Protein AF-A0A166T8S8-F1 (afdb_monomer_lite)

Sequence (69 aa):
MSDNEPSNEKRIATTQTVLCLKGIDREDVDEQLLELIHEHFKQKGLVVRDISVHAQRRYASGRSWRETP

Structure (mmCIF, N/CA/C/O backbone):
data_AF-A0A166T8S8-F1
#
_entry.id   AF-A0A166T8S8-F1
#
loop_
_atom_site.group_PDB
_atom_site.id
_atom_site.type_symbol
_atom_site.label_atom_id
_atom_site.label_alt_id
_atom_site.label_comp_id
_atom_site.label_asym_id
_atom_site.label_entity_id
_atom_site.label_seq_id
_atom_site.pdbx_PDB_ins_code
_atom_site.Cartn_x
_atom_site.Cartn_y
_atom_site.Cartn_z
_atom_site.occupancy
_atom_site.B_iso_or_equiv
_atom_site.auth_seq_id
_atom_site.auth_comp_id
_atom_site.auth_asym_id
_atom_site.auth_atom_id
_atom_site.pdbx_PDB_model_num
ATOM 1 N N . MET A 1 1 ? -37.505 40.193 -5.474 1.00 43.56 1 MET A N 1
ATOM 2 C CA . MET A 1 1 ? -36.949 39.257 -6.472 1.00 43.56 1 MET A CA 1
ATOM 3 C C . MET A 1 1 ? -36.179 38.224 -5.678 1.00 43.56 1 MET A C 1
ATOM 5 O O . MET A 1 1 ? -35.485 38.630 -4.760 1.00 43.56 1 MET A O 1
ATOM 9 N N . SER A 1 2 ? -36.432 36.939 -5.911 1.00 48.88 2 SER A N 1
ATOM 10 C CA . SER A 1 2 ? -35.923 35.850 -5.076 1.00 48.88 2 SER A CA 1
ATOM 11 C C . SER A 1 2 ? -34.419 35.677 -5.263 1.00 48.88 2 SER A C 1
ATOM 13 O O . SER A 1 2 ? -33.975 35.425 -6.383 1.00 48.88 2 SER A O 1
ATOM 15 N N . ASP A 1 3 ? -33.664 35.795 -4.173 1.00 57.03 3 ASP A N 1
ATOM 16 C CA . ASP A 1 3 ? -32.260 35.400 -4.097 1.00 57.03 3 ASP A CA 1
ATOM 17 C C . ASP A 1 3 ? -3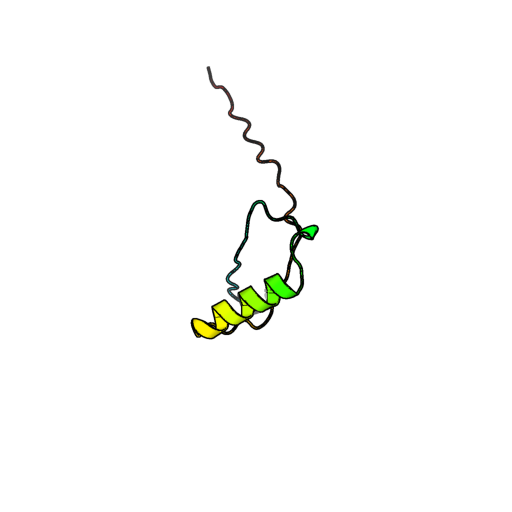2.152 33.891 -4.337 1.00 57.03 3 ASP A C 1
ATOM 19 O O . ASP A 1 3 ? -32.338 33.066 -3.444 1.00 57.03 3 ASP A O 1
ATOM 23 N N . ASN A 1 4 ? -31.904 33.523 -5.592 1.00 58.69 4 ASN A N 1
ATOM 24 C CA . ASN A 1 4 ? -31.592 32.162 -6.003 1.00 58.69 4 ASN A CA 1
ATOM 25 C C . ASN A 1 4 ? -30.099 31.900 -5.748 1.00 58.69 4 ASN A C 1
ATOM 27 O O . ASN A 1 4 ? -29.329 31.672 -6.682 1.00 58.69 4 ASN A O 1
ATOM 31 N N . GLU A 1 5 ? -29.674 32.021 -4.489 1.00 62.12 5 GLU A N 1
ATOM 32 C CA . GLU A 1 5 ? -28.316 31.674 -4.080 1.00 62.12 5 GLU A CA 1
ATOM 33 C C . GLU A 1 5 ? -28.216 30.138 -4.064 1.00 62.12 5 GLU A C 1
ATOM 35 O O . GLU A 1 5 ? -29.021 29.483 -3.390 1.00 62.12 5 GLU A O 1
ATOM 40 N N . PRO A 1 6 ? -27.313 29.518 -4.848 1.00 58.06 6 PRO A N 1
ATOM 41 C CA . PRO A 1 6 ? -27.223 28.070 -4.889 1.00 58.06 6 PRO A CA 1
ATOM 42 C C . PRO A 1 6 ? -26.849 27.567 -3.496 1.00 58.06 6 PRO A C 1
ATOM 44 O O . PRO A 1 6 ? -25.808 27.923 -2.944 1.00 58.06 6 PRO A O 1
ATOM 47 N N . SER A 1 7 ? -27.746 26.753 -2.933 1.00 56.19 7 SER A N 1
ATOM 48 C CA . SER A 1 7 ? -27.579 26.112 -1.636 1.00 56.19 7 SER A CA 1
ATOM 49 C C . SER A 1 7 ? -26.200 25.466 -1.568 1.00 56.19 7 SER A C 1
ATOM 51 O O . SER A 1 7 ? -25.781 24.786 -2.505 1.00 56.19 7 SER A O 1
ATOM 53 N N . ASN A 1 8 ? -25.502 25.737 -0.469 1.00 53.59 8 ASN A N 1
ATOM 54 C CA . ASN A 1 8 ? -24.149 25.302 -0.153 1.00 53.59 8 ASN A CA 1
ATOM 55 C C . ASN A 1 8 ? -24.138 23.768 -0.037 1.00 53.59 8 ASN A C 1
ATOM 57 O O . ASN A 1 8 ? -24.206 23.206 1.058 1.00 53.59 8 ASN A O 1
ATOM 61 N N . GLU A 1 9 ? -24.187 23.092 -1.188 1.00 52.94 9 GLU A N 1
ATOM 62 C CA . GLU A 1 9 ? -24.270 21.648 -1.300 1.00 52.94 9 GLU A CA 1
ATOM 63 C C . GLU A 1 9 ? -23.081 21.075 -0.544 1.00 52.94 9 GLU A C 1
ATOM 65 O O . GLU A 1 9 ? -21.914 21.310 -0.862 1.00 52.94 9 GLU A O 1
ATOM 70 N N . LYS A 1 10 ? -23.435 20.425 0.559 1.00 54.56 10 LYS A N 1
ATOM 71 C CA . LYS A 1 10 ? -22.591 19.917 1.626 1.00 54.56 10 LYS A CA 1
ATOM 72 C C . LYS A 1 10 ? -21.470 19.069 1.025 1.00 54.56 10 LYS A C 1
ATOM 74 O O . LYS A 1 10 ? -21.623 17.864 0.850 1.00 54.56 10 LYS A O 1
ATOM 79 N N . ARG A 1 11 ? -20.338 19.697 0.692 1.00 58.44 11 ARG A N 1
ATOM 80 C CA . ARG A 1 11 ? -19.133 19.007 0.224 1.00 58.44 11 ARG A CA 1
ATOM 81 C C . ARG A 1 11 ? -18.644 18.126 1.365 1.00 58.44 11 ARG A C 1
ATOM 83 O O . ARG A 1 11 ? -18.025 18.608 2.311 1.00 58.44 11 ARG A O 1
ATOM 90 N N . ILE A 1 12 ? -18.960 16.838 1.299 1.00 56.72 12 ILE A N 1
ATOM 91 C CA . ILE A 1 12 ? -18.401 15.837 2.201 1.00 56.72 12 ILE A CA 1
ATOM 92 C C . ILE A 1 12 ? -16.924 15.728 1.826 1.00 56.72 12 ILE A C 1
ATOM 94 O O . ILE A 1 12 ? -16.561 15.043 0.875 1.00 56.72 12 ILE A O 1
ATOM 98 N N . ALA A 1 13 ? -16.068 16.468 2.527 1.00 63.47 13 ALA A N 1
ATOM 99 C CA . ALA A 1 13 ? -14.631 16.310 2.402 1.00 63.47 13 ALA A CA 1
ATOM 100 C C . ALA A 1 13 ? -14.261 14.942 2.990 1.00 63.47 13 ALA A C 1
ATOM 102 O O . ALA A 1 13 ? -14.151 14.778 4.203 1.00 63.47 13 ALA A O 1
ATOM 103 N N . THR A 1 14 ? -14.121 13.932 2.137 1.00 61.12 14 THR A N 1
ATOM 104 C CA . THR A 1 14 ? -13.551 12.646 2.534 1.00 61.12 14 THR A CA 1
ATOM 105 C C . THR A 1 14 ? -12.043 12.809 2.651 1.00 61.12 14 THR A C 1
ATOM 107 O O . THR A 1 14 ? -11.334 12.853 1.646 1.00 61.12 14 THR A O 1
ATOM 110 N N . THR A 1 15 ? -11.546 12.932 3.880 1.00 69.31 15 THR A N 1
ATOM 111 C CA . THR A 1 15 ? -10.109 12.907 4.156 1.00 69.31 15 THR A CA 1
ATOM 112 C C . THR A 1 15 ? -9.571 11.512 3.847 1.00 69.31 15 THR A C 1
ATOM 114 O O . THR A 1 15 ? -9.898 10.552 4.543 1.00 69.31 15 THR A O 1
ATOM 117 N N . GLN A 1 16 ? -8.750 11.397 2.806 1.00 70.06 16 GLN A N 1
ATOM 118 C CA . GLN A 1 16 ? -8.038 10.168 2.462 1.00 70.06 16 GLN A CA 1
ATOM 119 C C . GLN A 1 16 ? -6.551 10.339 2.780 1.00 70.06 16 GLN A C 1
ATOM 121 O O . GLN A 1 16 ? -5.922 11.308 2.356 1.00 70.06 16 GLN A O 1
ATOM 126 N N . THR A 1 17 ? -5.981 9.393 3.524 1.00 72.25 17 THR A N 1
ATOM 127 C CA . THR A 1 17 ? -4.534 9.326 3.755 1.00 72.25 17 THR A CA 1
ATOM 128 C C . THR A 1 17 ? -3.881 8.573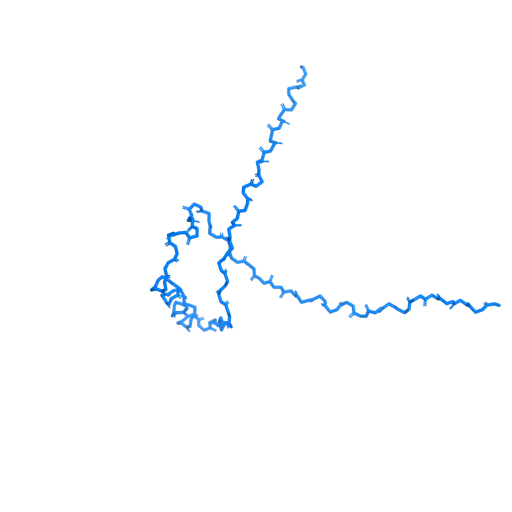 2.601 1.00 72.25 17 THR A C 1
ATOM 130 O O . THR A 1 17 ? -4.295 7.462 2.279 1.00 72.25 17 THR A O 1
ATOM 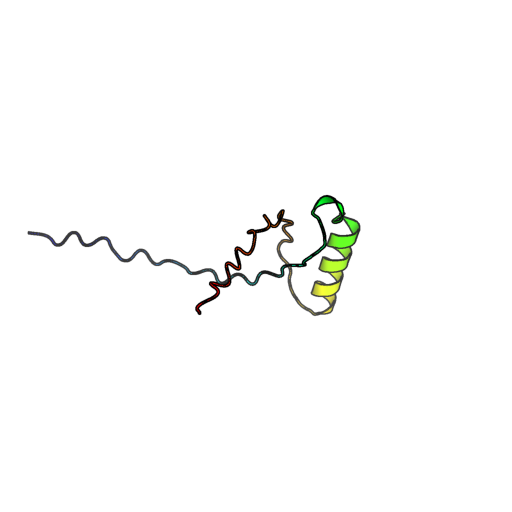133 N N . VAL A 1 18 ? -2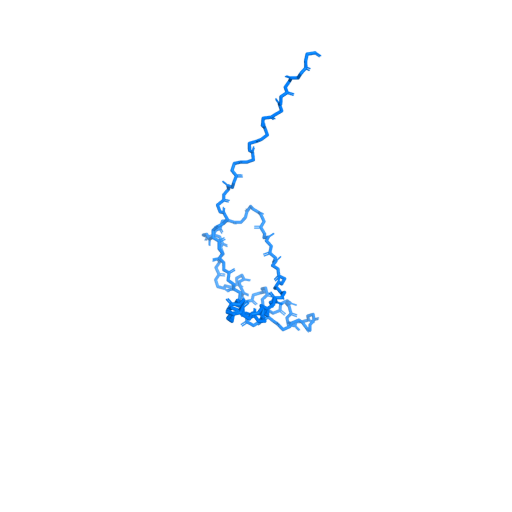.866 9.174 1.977 1.00 78.94 18 VAL A N 1
ATOM 134 C CA . VAL A 1 18 ? -2.149 8.598 0.829 1.00 78.94 18 VAL A CA 1
ATOM 135 C C . VAL A 1 18 ? -0.694 8.335 1.216 1.00 78.94 18 VAL A C 1
ATOM 137 O O . VAL A 1 18 ? -0.012 9.235 1.706 1.00 78.94 18 VAL A O 1
ATOM 140 N N . LEU A 1 19 ? -0.217 7.109 0.981 1.00 79.00 19 LEU A N 1
ATOM 141 C CA . LEU A 1 19 ? 1.189 6.724 1.110 1.00 79.00 19 LEU A CA 1
ATOM 142 C C . LEU A 1 19 ? 1.835 6.714 -0.281 1.00 79.00 19 LEU A C 1
ATOM 144 O O . LEU A 1 19 ? 1.426 5.942 -1.142 1.00 79.00 19 LEU A O 1
ATOM 148 N N . CYS A 1 20 ? 2.851 7.551 -0.493 1.00 81.00 20 CYS A N 1
ATOM 149 C CA . CYS A 1 20 ? 3.589 7.616 -1.756 1.00 81.00 20 CYS A CA 1
ATOM 150 C C . CYS A 1 20 ? 5.009 7.074 -1.572 1.00 81.00 20 CYS A C 1
ATOM 152 O O . CYS A 1 20 ? 5.813 7.678 -0.858 1.00 81.00 20 CYS A O 1
ATOM 154 N N . LEU A 1 21 ? 5.331 5.978 -2.257 1.00 81.31 21 LEU A N 1
ATOM 155 C CA . LEU A 1 21 ? 6.681 5.419 -2.316 1.00 81.31 21 LEU A CA 1
ATOM 156 C C . LEU A 1 21 ? 7.410 6.007 -3.532 1.00 81.31 21 LEU A C 1
ATOM 158 O O . LEU A 1 21 ? 6.893 5.975 -4.644 1.00 81.31 21 LEU A O 1
ATOM 162 N N . LYS A 1 22 ? 8.593 6.593 -3.321 1.00 82.94 22 LYS A N 1
ATOM 163 C CA . LYS A 1 22 ? 9.404 7.192 -4.395 1.00 82.94 22 LYS A CA 1
ATOM 164 C C . LYS A 1 22 ? 10.490 6.221 -4.847 1.00 82.94 22 LYS A C 1
ATOM 166 O O . LYS A 1 22 ? 11.118 5.593 -4.003 1.00 82.94 22 LYS A O 1
ATOM 171 N N . GLY A 1 23 ? 10.767 6.197 -6.152 1.00 81.31 23 GLY A N 1
ATOM 172 C CA . GLY A 1 23 ? 11.834 5.372 -6.735 1.00 81.31 23 GLY A CA 1
ATOM 173 C C . GLY A 1 23 ? 11.446 3.916 -6.987 1.00 81.31 23 GLY A C 1
ATOM 174 O O . GLY A 1 23 ? 12.324 3.118 -7.278 1.00 81.31 23 GLY A O 1
ATOM 175 N N . ILE A 1 24 ? 10.158 3.596 -6.865 1.00 82.69 24 ILE A N 1
ATOM 176 C CA . ILE A 1 24 ? 9.569 2.329 -7.290 1.00 82.69 24 ILE A CA 1
ATOM 177 C C . ILE A 1 24 ? 8.699 2.673 -8.492 1.00 82.69 24 ILE A C 1
ATOM 179 O O . ILE A 1 24 ? 7.781 3.496 -8.362 1.00 82.69 24 ILE A O 1
ATOM 183 N N . ASP A 1 25 ? 9.022 2.125 -9.659 1.00 81.62 25 ASP A N 1
ATOM 184 C CA . ASP A 1 25 ? 8.174 2.286 -10.828 1.00 81.62 25 ASP A CA 1
ATOM 185 C C . ASP A 1 25 ? 6.998 1.309 -10.738 1.00 81.62 25 ASP A C 1
ATOM 187 O O . ASP A 1 25 ? 7.016 0.317 -10.012 1.00 81.62 25 ASP A O 1
ATOM 191 N N . ARG A 1 26 ? 5.915 1.603 -11.464 1.00 81.31 2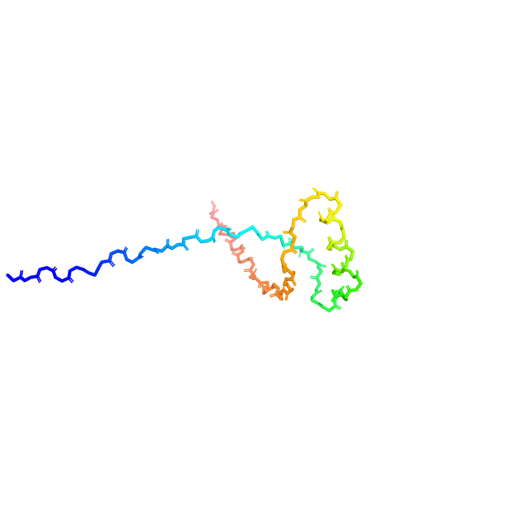6 ARG A N 1
ATOM 192 C CA . ARG A 1 26 ? 4.720 0.739 -11.471 1.00 81.31 26 ARG A CA 1
ATOM 193 C C . ARG A 1 26 ? 5.063 -0.705 -11.858 1.00 81.31 26 ARG A C 1
ATOM 195 O O . ARG A 1 26 ? 4.387 -1.626 -11.425 1.00 81.31 26 ARG A O 1
ATOM 202 N N . GLU A 1 27 ? 6.061 -0.857 -12.717 1.00 85.81 27 GLU A N 1
ATOM 203 C CA . GLU A 1 27 ? 6.520 -2.122 -13.293 1.00 85.81 27 GLU A CA 1
ATOM 204 C C . GLU A 1 27 ? 7.185 -3.019 -12.244 1.00 85.81 27 GLU A C 1
ATOM 206 O O . GLU A 1 27 ? 7.145 -4.238 -12.373 1.00 85.81 27 GLU A O 1
ATOM 211 N N . ASP A 1 28 ? 7.733 -2.412 -11.189 1.00 85.88 28 ASP A N 1
ATOM 212 C CA . ASP A 1 28 ? 8.362 -3.099 -10.061 1.00 85.88 28 ASP A CA 1
ATOM 213 C C . ASP A 1 28 ? 7.346 -3.523 -8.987 1.00 85.88 28 ASP A C 1
ATOM 215 O O . ASP A 1 28 ? 7.724 -4.130 -7.986 1.00 85.88 28 ASP A O 1
ATOM 219 N N . VAL A 1 29 ? 6.064 -3.165 -9.145 1.00 87.44 29 VAL A N 1
ATOM 220 C CA . VAL A 1 29 ? 5.004 -3.517 -8.193 1.00 87.44 29 VAL A CA 1
ATOM 221 C C . VAL A 1 29 ? 4.221 -4.714 -8.714 1.00 87.44 29 VAL A C 1
ATOM 223 O O . VAL A 1 29 ? 3.337 -4.574 -9.561 1.00 87.44 29 VAL A O 1
ATOM 226 N N . ASP A 1 30 ? 4.529 -5.886 -8.168 1.00 90.44 30 ASP A N 1
ATOM 227 C CA . ASP A 1 30 ? 3.819 -7.134 -8.436 1.00 90.44 30 ASP A CA 1
ATOM 228 C C . ASP A 1 30 ? 2.793 -7.486 -7.337 1.00 90.44 30 ASP A C 1
ATOM 230 O O . ASP A 1 30 ? 2.696 -6.835 -6.292 1.00 90.44 30 ASP A O 1
ATOM 234 N N . GLU A 1 31 ? 1.999 -8.529 -7.588 1.00 89.06 31 GLU A N 1
ATOM 235 C CA . GLU A 1 31 ? 0.933 -8.979 -6.686 1.00 89.06 31 GLU A CA 1
ATOM 236 C C . GLU A 1 31 ? 1.461 -9.456 -5.324 1.00 89.06 31 GLU A C 1
ATOM 238 O O . GLU A 1 31 ? 0.852 -9.132 -4.304 1.00 89.06 31 GLU A O 1
ATOM 243 N N . GLN A 1 32 ? 2.615 -10.135 -5.267 1.00 91.94 32 GLN A N 1
ATOM 244 C CA . GLN A 1 32 ? 3.182 -10.620 -4.001 1.00 91.94 32 GLN A CA 1
ATOM 245 C C . GLN A 1 32 ? 3.608 -9.454 -3.109 1.00 91.94 32 GLN A C 1
ATOM 247 O O . GLN A 1 32 ? 3.395 -9.481 -1.895 1.00 91.94 32 GLN A O 1
ATOM 252 N N . LEU A 1 33 ? 4.176 -8.396 -3.695 1.00 90.81 33 LEU A N 1
ATOM 253 C CA . LEU A 1 33 ? 4.507 -7.183 -2.949 1.00 90.81 33 LEU A CA 1
ATOM 254 C C . LEU A 1 33 ? 3.249 -6.532 -2.352 1.00 90.81 33 LEU A C 1
ATOM 256 O O . LEU A 1 33 ? 3.264 -6.110 -1.193 1.00 90.81 33 LEU A O 1
ATOM 260 N N . LEU A 1 34 ? 2.154 -6.467 -3.114 1.00 89.38 34 LEU A N 1
ATOM 261 C CA . LEU A 1 34 ? 0.881 -5.918 -2.637 1.00 89.38 34 LEU A CA 1
ATOM 262 C C . LEU A 1 34 ? 0.279 -6.760 -1.502 1.00 89.38 34 LEU A C 1
ATOM 264 O O . LEU A 1 34 ? -0.207 -6.190 -0.520 1.00 89.38 34 LEU A O 1
ATOM 268 N N . GLU A 1 35 ? 0.359 -8.089 -1.592 1.00 90.62 35 GLU A N 1
ATOM 269 C CA . GLU A 1 35 ? -0.067 -9.007 -0.528 1.00 90.62 35 GLU A CA 1
ATOM 270 C C . GLU A 1 35 ? 0.744 -8.805 0.757 1.00 90.62 35 GLU A C 1
ATOM 272 O O . GLU A 1 35 ? 0.165 -8.668 1.837 1.00 90.62 35 GLU A O 1
ATOM 277 N N . LEU A 1 36 ? 2.072 -8.695 0.649 1.00 92.56 36 LEU A N 1
ATOM 278 C CA . LEU A 1 36 ? 2.952 -8.439 1.794 1.00 92.56 36 LEU A CA 1
ATOM 279 C C . LEU A 1 36 ? 2.638 -7.101 2.473 1.00 92.56 36 LEU A C 1
ATOM 281 O O . LEU A 1 36 ? 2.608 -7.012 3.704 1.00 92.56 36 LEU A O 1
ATOM 285 N N . ILE A 1 37 ? 2.381 -6.056 1.681 1.00 90.00 37 ILE A N 1
ATOM 286 C CA . ILE A 1 37 ? 1.962 -4.751 2.199 1.00 90.00 37 ILE A CA 1
ATOM 287 C C . ILE A 1 37 ? 0.633 -4.895 2.953 1.00 90.00 37 ILE A C 1
ATOM 289 O O . ILE A 1 37 ? 0.505 -4.395 4.076 1.00 90.00 37 ILE A O 1
ATOM 293 N N . HIS A 1 38 ? -0.342 -5.600 2.373 1.00 89.38 38 HIS A N 1
ATOM 294 C CA . HIS A 1 38 ? -1.652 -5.824 2.988 1.00 89.38 38 HIS A CA 1
ATOM 295 C C . HIS A 1 38 ? -1.549 -6.585 4.316 1.00 89.38 38 HIS A C 1
ATOM 297 O O . HIS A 1 38 ? -2.094 -6.135 5.330 1.00 89.38 38 HIS A O 1
ATOM 303 N N . GLU A 1 39 ? -0.783 -7.678 4.348 1.00 91.81 39 GLU A N 1
ATOM 304 C CA . GLU A 1 39 ? -0.517 -8.442 5.569 1.00 91.81 39 GLU A CA 1
ATOM 305 C C . GLU A 1 39 ? 0.152 -7.588 6.645 1.00 91.81 39 GLU A C 1
ATOM 307 O O . GLU A 1 39 ? -0.257 -7.633 7.810 1.00 91.81 39 GLU A O 1
ATOM 312 N N . HIS A 1 40 ? 1.139 -6.767 6.276 1.00 91.88 40 HIS A N 1
ATOM 313 C CA . HIS A 1 40 ? 1.818 -5.899 7.232 1.00 91.88 40 HIS A CA 1
ATOM 314 C C . HIS A 1 40 ? 0.846 -4.912 7.889 1.00 91.88 40 HIS A C 1
ATOM 316 O O . HIS A 1 40 ? 0.846 -4.753 9.113 1.00 91.88 40 HIS A O 1
ATOM 322 N N . PHE A 1 41 ? -0.028 -4.278 7.103 1.00 90.81 41 PHE A N 1
ATOM 323 C CA . PHE A 1 41 ? -1.053 -3.387 7.647 1.00 90.81 41 PHE A CA 1
ATOM 324 C C . PHE A 1 41 ? -2.031 -4.129 8.562 1.00 90.81 41 PHE A C 1
ATOM 326 O O . PHE A 1 41 ? -2.320 -3.653 9.665 1.00 90.81 41 PHE A O 1
ATOM 333 N N . LYS A 1 42 ? -2.469 -5.326 8.161 1.00 90.19 42 LYS A N 1
ATOM 334 C CA . LYS A 1 42 ? -3.348 -6.178 8.969 1.00 90.19 42 LYS A CA 1
ATOM 335 C C . LYS A 1 42 ? -2.720 -6.533 10.319 1.00 90.19 42 LYS A C 1
ATOM 337 O O . LYS A 1 42 ? -3.390 -6.422 11.344 1.00 90.19 42 LYS A O 1
ATOM 342 N N . GLN A 1 43 ? -1.434 -6.887 10.347 1.00 94.12 43 GLN A N 1
ATOM 343 C CA . GLN A 1 43 ? -0.692 -7.173 11.585 1.00 94.12 43 GLN A CA 1
ATOM 344 C C . GLN A 1 43 ? -0.596 -5.955 12.517 1.00 94.12 43 GLN A C 1
ATOM 346 O O . GLN A 1 43 ? -0.536 -6.110 13.735 1.00 94.12 43 GLN A O 1
ATOM 351 N N . LYS A 1 44 ? -0.610 -4.736 11.965 1.00 91.75 44 LYS A N 1
ATOM 352 C CA . LYS A 1 44 ? -0.655 -3.481 12.734 1.00 91.75 44 LYS A CA 1
ATOM 353 C C . LYS A 1 44 ? -2.073 -3.055 13.132 1.00 91.75 44 LYS A C 1
ATOM 355 O O . LYS A 1 44 ? -2.229 -2.006 13.750 1.00 91.75 44 LYS A O 1
ATOM 360 N N . GLY A 1 45 ? -3.096 -3.846 12.797 1.00 89.50 45 GLY A N 1
ATOM 361 C CA . GLY A 1 45 ? -4.500 -3.524 13.062 1.00 89.50 45 GLY A CA 1
ATOM 362 C C . GLY A 1 45 ? -5.068 -2.438 12.144 1.00 89.50 45 GLY A C 1
ATOM 363 O O . GLY A 1 45 ? -6.100 -1.847 12.458 1.00 89.50 45 GLY A O 1
ATOM 364 N N . LEU A 1 46 ? -4.406 -2.154 11.019 1.00 86.56 46 LEU A N 1
ATOM 365 C CA . LEU A 1 46 ? -4.844 -1.168 10.038 1.00 86.56 46 LEU A CA 1
ATOM 366 C C . LEU A 1 46 ? -5.668 -1.862 8.950 1.00 86.56 46 LEU A C 1
ATOM 368 O O . LEU A 1 46 ? -5.201 -2.786 8.286 1.00 86.56 46 LEU A O 1
ATOM 372 N N . VAL A 1 47 ? -6.911 -1.413 8.765 1.00 80.88 47 VAL A N 1
ATOM 373 C CA . VAL A 1 47 ? -7.808 -1.964 7.742 1.00 80.88 47 VAL A CA 1
ATOM 374 C C . VAL A 1 47 ? -7.567 -1.242 6.424 1.00 80.88 47 VAL A C 1
ATOM 376 O O . VAL A 1 47 ? -8.050 -0.129 6.210 1.00 80.88 47 VAL A O 1
ATOM 379 N N . VAL A 1 48 ? -6.837 -1.896 5.526 1.00 83.06 48 VAL A N 1
ATOM 380 C CA . VAL A 1 48 ? -6.657 -1.433 4.150 1.00 83.06 48 VAL A CA 1
ATOM 381 C C . VAL A 1 48 ? -7.796 -1.980 3.301 1.00 83.06 48 VAL A C 1
ATOM 383 O O . VAL A 1 48 ? -7.909 -3.188 3.095 1.00 83.06 48 VAL A O 1
ATOM 386 N N . ARG A 1 49 ? -8.671 -1.077 2.848 1.00 81.62 49 ARG A N 1
ATOM 387 C CA . ARG A 1 49 ? -9.812 -1.419 1.986 1.00 81.62 49 ARG A CA 1
ATOM 388 C C . ARG A 1 49 ? -9.404 -1.663 0.539 1.00 81.62 49 ARG A C 1
ATOM 390 O O . ARG A 1 49 ? -9.998 -2.512 -0.107 1.00 81.62 49 ARG A O 1
ATOM 397 N N . ASP A 1 50 ? -8.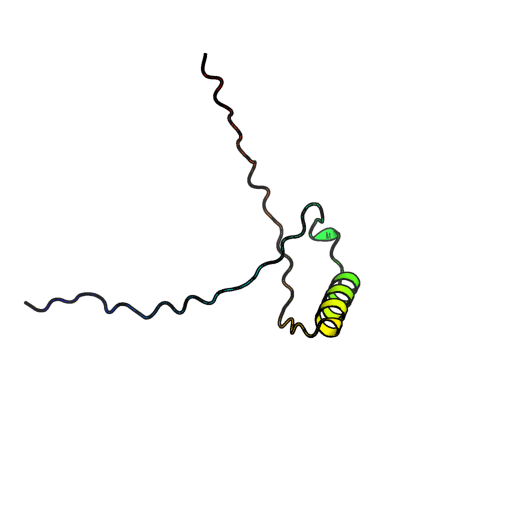434 -0.895 0.061 1.00 82.12 50 ASP A N 1
ATOM 398 C CA . ASP A 1 50 ? -7.956 -0.923 -1.314 1.00 82.12 50 ASP A CA 1
ATOM 399 C C . ASP A 1 50 ? -6.496 -0.457 -1.357 1.00 82.12 50 ASP A C 1
ATOM 401 O O . ASP A 1 50 ? -6.102 0.410 -0.567 1.00 82.12 50 ASP A O 1
ATOM 405 N N . ILE A 1 51 ? -5.707 -1.034 -2.266 1.00 82.94 51 ILE A N 1
ATOM 406 C CA . ILE A 1 51 ? -4.359 -0.564 -2.595 1.00 82.94 51 ILE A CA 1
ATOM 407 C C . ILE A 1 51 ? -4.344 -0.254 -4.088 1.00 82.94 51 ILE A C 1
ATOM 409 O O . ILE A 1 51 ? -4.403 -1.151 -4.923 1.00 82.94 51 ILE A O 1
ATOM 413 N N . SER A 1 52 ? -4.219 1.028 -4.414 1.00 81.88 52 SER A N 1
ATOM 414 C CA . SER A 1 52 ? -4.129 1.500 -5.791 1.00 81.88 52 SER A CA 1
ATOM 415 C C . SER A 1 52 ? -2.697 1.924 -6.121 1.00 81.88 52 SER A C 1
ATOM 417 O O . SER A 1 52 ? -2.087 2.713 -5.395 1.00 81.88 52 SER A O 1
ATOM 419 N N . VAL A 1 53 ? -2.162 1.430 -7.242 1.00 82.81 53 VAL A N 1
ATOM 420 C CA . VAL A 1 53 ? -0.834 1.802 -7.756 1.00 82.81 53 VAL A CA 1
ATOM 421 C C . VAL A 1 53 ? -1.003 2.809 -8.888 1.00 82.81 53 VAL A C 1
ATOM 423 O O . VAL A 1 53 ? -1.597 2.512 -9.926 1.00 82.81 53 VAL A O 1
ATOM 426 N N . HIS A 1 54 ? -0.457 4.009 -8.709 1.00 78.69 54 HIS A N 1
ATOM 427 C CA . HIS A 1 54 ? -0.509 5.066 -9.715 1.00 78.69 54 HIS A CA 1
ATOM 428 C C . HIS A 1 54 ? 0.892 5.414 -10.204 1.00 78.69 54 HIS A C 1
ATOM 430 O O . HIS A 1 54 ? 1.809 5.603 -9.408 1.00 78.69 54 HIS A O 1
ATOM 436 N N . ALA A 1 55 ? 1.042 5.576 -11.520 1.00 71.38 55 ALA A N 1
ATOM 437 C CA . ALA A 1 55 ? 2.253 6.157 -12.080 1.00 71.38 55 ALA A CA 1
ATOM 438 C C . ALA A 1 55 ? 2.372 7.606 -11.589 1.00 71.38 55 ALA A C 1
ATOM 440 O O . ALA A 1 55 ? 1.585 8.477 -11.976 1.00 71.38 55 ALA A O 1
ATOM 441 N N . GLN A 1 56 ? 3.351 7.875 -10.725 1.00 66.38 56 GLN A N 1
ATOM 442 C CA . GLN A 1 56 ? 3.623 9.236 -10.295 1.00 66.38 56 GLN A CA 1
ATOM 443 C C . GLN A 1 56 ? 4.259 9.978 -11.473 1.00 66.38 56 GLN A C 1
ATOM 445 O O . GLN A 1 56 ? 5.453 9.834 -11.739 1.00 66.38 56 GLN A O 1
ATOM 450 N N . ARG A 1 57 ? 3.473 10.791 -12.197 1.00 62.25 57 ARG A N 1
ATOM 451 C CA . ARG A 1 57 ? 4.050 11.736 -13.161 1.00 62.25 57 ARG A CA 1
ATOM 452 C C . ARG A 1 57 ? 5.060 12.581 -12.395 1.00 62.25 57 ARG A C 1
ATOM 454 O O . ARG A 1 57 ? 4.690 13.303 -11.468 1.00 62.25 57 ARG A O 1
ATOM 461 N N . ARG A 1 58 ? 6.339 12.466 -12.762 1.00 57.44 58 ARG A N 1
ATOM 462 C CA . ARG A 1 58 ? 7.384 13.368 -12.285 1.00 57.44 58 ARG A CA 1
ATOM 463 C C . ARG A 1 58 ? 6.956 14.767 -12.712 1.00 57.44 58 ARG A C 1
ATOM 465 O O . ARG A 1 58 ? 7.141 15.148 -13.863 1.00 57.44 58 ARG A O 1
ATOM 472 N N . TYR A 1 59 ? 6.356 15.532 -11.806 1.00 50.12 59 TYR A N 1
ATOM 473 C CA . TYR A 1 59 ? 6.391 16.975 -11.942 1.00 50.12 59 TYR A CA 1
ATOM 474 C C . TYR A 1 59 ? 7.874 17.305 -11.923 1.00 50.12 59 TYR A C 1
ATOM 476 O O . TYR A 1 59 ? 8.528 17.133 -10.893 1.00 50.12 59 TYR A O 1
ATOM 484 N N . ALA A 1 60 ? 8.424 17.661 -13.086 1.00 49.19 60 ALA A N 1
ATOM 485 C CA . ALA A 1 60 ? 9.737 18.263 -13.155 1.00 49.19 60 ALA A CA 1
ATOM 486 C C . ALA A 1 60 ? 9.709 19.393 -12.130 1.00 49.19 60 ALA A C 1
ATOM 488 O O . ALA A 1 60 ? 8.962 20.360 -12.282 1.00 49.19 60 ALA A O 1
ATOM 489 N N . SER A 1 61 ? 10.428 19.218 -11.024 1.00 54.47 61 SER A N 1
ATOM 490 C CA . SER A 1 61 ? 10.631 20.285 -10.068 1.00 54.47 61 SER A CA 1
ATOM 491 C C . SER A 1 61 ? 11.433 21.338 -10.814 1.00 54.47 61 SER A C 1
ATOM 493 O O . SER A 1 61 ? 12.660 21.272 -10.849 1.00 54.47 61 SER A O 1
ATOM 495 N N . GLY A 1 62 ? 10.737 22.266 -11.467 1.00 46.59 62 GLY A N 1
ATOM 496 C CA . GLY A 1 62 ? 11.300 23.490 -11.998 1.00 46.59 62 GLY A CA 1
ATOM 497 C C . GLY A 1 62 ? 11.786 24.332 -10.828 1.00 46.59 62 GLY A C 1
ATOM 498 O O . GLY A 1 62 ? 11.168 25.329 -10.476 1.00 46.59 62 GLY A O 1
ATOM 499 N N . ARG A 1 63 ? 12.894 23.923 -10.200 1.00 45.69 63 ARG A N 1
ATOM 500 C CA . ARG A 1 63 ? 13.738 24.834 -9.437 1.00 45.69 63 ARG A CA 1
ATOM 501 C C . ARG A 1 63 ? 14.485 25.684 -10.457 1.00 45.69 63 ARG A C 1
ATOM 503 O O . ARG A 1 63 ? 15.645 25.434 -10.757 1.00 45.69 63 ARG A O 1
ATOM 510 N N . SER A 1 64 ? 13.799 26.688 -10.993 1.00 45.69 64 SER A N 1
ATOM 511 C CA . SER A 1 64 ? 14.481 27.911 -11.392 1.00 45.69 64 SER A CA 1
ATOM 512 C C . SER A 1 64 ? 14.826 28.622 -10.088 1.00 45.69 64 SER A C 1
ATOM 514 O O . SER A 1 64 ? 14.007 29.341 -9.516 1.00 45.69 64 SER A O 1
ATOM 516 N N . TRP A 1 65 ? 16.017 28.343 -9.558 1.00 46.66 65 TRP A N 1
ATOM 517 C CA . TRP A 1 65 ? 16.657 29.314 -8.688 1.00 46.66 65 TRP A CA 1
ATOM 518 C C . TRP A 1 65 ? 16.934 30.509 -9.587 1.00 46.66 65 TRP A C 1
ATOM 520 O O . TRP A 1 65 ? 17.776 30.436 -10.478 1.00 46.66 65 TRP A O 1
ATOM 530 N N . ARG A 1 66 ? 16.150 31.575 -9.423 1.00 50.41 66 ARG A N 1
ATOM 531 C CA . ARG A 1 66 ? 16.591 32.879 -9.892 1.00 50.41 66 ARG A CA 1
ATOM 532 C C . ARG A 1 66 ? 17.852 33.183 -9.096 1.00 50.41 66 ARG A C 1
ATOM 534 O O . ARG A 1 66 ? 17.774 33.426 -7.895 1.00 50.41 66 ARG A O 1
ATOM 541 N N . GLU A 1 67 ? 18.995 33.107 -9.764 1.00 54.84 67 GLU A N 1
ATOM 542 C CA . GLU A 1 67 ? 20.115 33.972 -9.432 1.00 54.84 67 GLU A CA 1
ATOM 543 C C . GLU A 1 67 ? 19.567 35.401 -9.436 1.00 54.84 67 GLU A C 1
ATOM 545 O O . GLU A 1 67 ? 19.021 35.880 -10.433 1.00 54.84 67 GLU A O 1
ATOM 550 N N . THR A 1 68 ? 19.625 36.041 -8.278 1.00 46.56 68 THR A N 1
ATOM 551 C CA . THR A 1 68 ? 19.493 37.490 -8.164 1.00 46.56 68 THR A CA 1
ATOM 552 C C . THR A 1 68 ? 20.833 38.019 -7.662 1.00 46.56 68 THR A C 1
ATOM 554 O O . THR A 1 68 ? 21.474 37.317 -6.878 1.00 46.56 68 THR A O 1
ATOM 557 N N . PRO A 1 69 ? 21.253 39.176 -8.198 1.00 56.91 69 PRO A N 1
ATOM 558 C CA . PRO A 1 69 ? 22.649 39.571 -8.395 1.00 56.91 69 PRO A CA 1
ATOM 559 C C . PRO A 1 69 ? 23.430 39.862 -7.114 1.00 56.91 69 PRO A C 1
ATOM 561 O O . PRO A 1 69 ? 22.795 40.206 -6.091 1.00 56.91 69 PRO A O 1
#

Radius of gyration: 21.29 Å; chains: 1; bounding box: 60×50×26 Å

pLDDT: mean 72.26, std 16.14, range [43.56, 94.12]

Secondary structure (DSSP, 8-state):
----PPP--------------SS--GGG--HHHHHHHHHHHHHTT------------------------

Foldseek 3Di:
DDPPDPPPPPPPPDDDDDDDDPPQAPVNDDPVNVVVVCVVCVVVVHDDPDDDDDGPDPPPPPPPPPPDD